Protein AF-A0ABD6IUW5-F1 (afdb_monomer)

Mean predicted aligned error: 3.11 Å

pLDDT: mean 95.62, std 4.38, range [69.81, 98.62]

Foldseek 3Di:
DDKDWAFDPVLVVLVVLLVVLVVVVVVVDPVNVVSVVVSVPGDTDIGDPVCVCVVVVND

Sequence (59 aa):
AAAVHADADDAGPDVTAAARALAAADGGDEDAQAAVDEAEDHELLWFATQEIPSLLGRG

Secondary structure (DSSP, 8-state):
--EEEE--TTTHHHHHHHHHHHHHHHTT-HHHHHHHHHHHTSPPEEEETTTHHHHTT--

Solvent-accessible surface area (backbone atoms only — not comparable to full-atom values): 3487 Å² total; per-residue (Å²): 136,75,68,50,72,43,78,49,89,78,45,53,66,43,44,54,48,14,68,69,24,46,71,45,27,79,70,68,38,65,71,30,38,52,38,39,50,58,40,66,72,57,74,64,43,80,40,53,71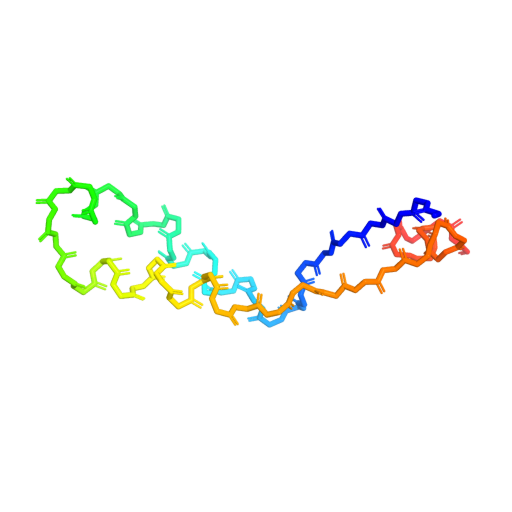,86,48,50,44,55,78,70,71,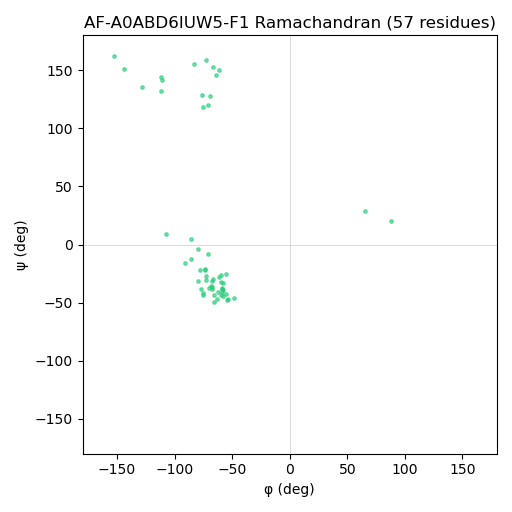71,105

Radius of gyration: 15.05 Å; Cα contacts (8 Å, |Δi|>4): 62; chains: 1; bounding box: 25×22×40 Å

Structure (mmCIF, N/CA/C/O backbone):
data_AF-A0ABD6IUW5-F1
#
_entry.id   AF-A0ABD6IUW5-F1
#
loop_
_atom_site.group_PDB
_atom_site.id
_atom_site.type_symbol
_atom_site.label_atom_id
_atom_site.label_alt_id
_atom_site.label_comp_id
_atom_site.label_asym_id
_atom_site.label_entity_id
_atom_site.label_seq_id
_atom_site.pdbx_PDB_ins_code
_atom_site.Cartn_x
_atom_site.Cartn_y
_atom_site.Cartn_z
_atom_site.occupancy
_atom_site.B_iso_or_equiv
_atom_site.auth_seq_id
_atom_site.auth_comp_id
_atom_site.auth_asym_id
_atom_site.auth_atom_id
_atom_site.pdbx_PDB_model_num
ATOM 1 N N . ALA A 1 1 ? 7.584 11.762 -19.243 1.00 80.38 1 ALA A N 1
ATOM 2 C CA . ALA A 1 1 ? 7.316 10.459 -19.888 1.00 80.38 1 ALA A CA 1
ATOM 3 C C . ALA A 1 1 ? 6.187 9.772 -19.126 1.00 80.38 1 ALA A C 1
ATOM 5 O O . ALA A 1 1 ? 5.983 10.129 -17.973 1.00 80.38 1 ALA A O 1
ATOM 6 N N . ALA A 1 2 ? 5.440 8.863 -19.754 1.00 91.94 2 ALA A N 1
ATOM 7 C CA . ALA A 1 2 ? 4.439 8.051 -19.055 1.00 91.94 2 ALA A CA 1
ATOM 8 C C . ALA A 1 2 ? 5.101 6.836 -18.380 1.00 91.94 2 ALA A C 1
ATOM 10 O O . ALA A 1 2 ? 6.160 6.395 -18.833 1.00 91.94 2 ALA A O 1
ATOM 11 N N . ALA A 1 3 ? 4.469 6.314 -17.332 1.00 95.75 3 ALA A N 1
ATOM 12 C CA . ALA A 1 3 ? 4.891 5.132 -16.586 1.00 95.75 3 ALA A CA 1
ATOM 13 C C . ALA A 1 3 ? 3.675 4.447 -15.956 1.00 95.75 3 ALA A C 1
ATOM 15 O O . ALA A 1 3 ? 2.621 5.076 -15.822 1.00 95.75 3 ALA A O 1
ATOM 16 N N . VAL A 1 4 ? 3.836 3.186 -15.560 1.00 97.00 4 VAL A N 1
ATOM 17 C CA . VAL A 1 4 ? 2.891 2.500 -14.672 1.00 97.00 4 VAL A CA 1
ATOM 18 C C . VAL A 1 4 ? 3.564 2.246 -13.333 1.00 97.00 4 VAL A C 1
ATOM 20 O O . VAL A 1 4 ? 4.767 1.991 -13.284 1.00 97.00 4 VAL A O 1
ATOM 23 N N . HIS A 1 5 ? 2.773 2.341 -12.272 1.00 96.25 5 HIS A N 1
ATOM 24 C CA . HIS A 1 5 ? 3.180 1.951 -10.934 1.00 96.25 5 HIS A CA 1
ATOM 25 C C . HIS A 1 5 ? 2.388 0.711 -10.541 1.00 96.25 5 HIS A C 1
ATOM 27 O O . HIS A 1 5 ? 1.215 0.603 -10.913 1.00 96.25 5 HIS A O 1
ATOM 33 N N . ALA A 1 6 ? 3.027 -0.217 -9.846 1.00 95.50 6 ALA A N 1
ATOM 34 C CA . ALA A 1 6 ? 2.383 -1.428 -9.364 1.00 95.50 6 ALA A CA 1
ATOM 35 C C . ALA A 1 6 ? 2.949 -1.808 -8.000 1.00 95.50 6 ALA A C 1
ATOM 37 O O . ALA A 1 6 ? 4.111 -1.523 -7.711 1.00 95.50 6 ALA A O 1
ATOM 38 N N . ASP A 1 7 ? 2.126 -2.464 -7.195 1.00 96.25 7 ASP A N 1
ATOM 39 C CA . ASP A 1 7 ? 2.562 -3.057 -5.939 1.00 96.25 7 ASP A CA 1
ATOM 40 C C . ASP A 1 7 ? 3.639 -4.123 -6.177 1.00 96.25 7 ASP A C 1
ATOM 42 O O . ASP A 1 7 ? 3.660 -4.798 -7.216 1.00 96.25 7 ASP A O 1
ATOM 46 N N . ALA A 1 8 ? 4.526 -4.285 -5.198 1.00 95.38 8 ALA A N 1
ATOM 47 C CA . ALA A 1 8 ? 5.400 -5.445 -5.123 1.00 95.38 8 ALA A CA 1
ATOM 48 C C . ALA A 1 8 ? 4.608 -6.699 -4.700 1.00 95.38 8 ALA A C 1
ATOM 50 O O . ALA A 1 8 ? 3.522 -6.613 -4.123 1.00 95.38 8 ALA A O 1
ATOM 51 N N . ASP A 1 9 ? 5.147 -7.886 -4.996 1.00 93.19 9 ASP A N 1
ATOM 52 C CA . ASP A 1 9 ? 4.465 -9.164 -4.731 1.00 93.19 9 ASP A CA 1
ATOM 53 C C . ASP A 1 9 ? 4.145 -9.384 -3.236 1.00 93.19 9 ASP A C 1
ATOM 55 O O . ASP A 1 9 ? 3.208 -10.110 -2.895 1.00 93.19 9 ASP A O 1
ATOM 59 N N . ASP A 1 10 ? 4.920 -8.772 -2.341 1.00 94.31 10 ASP A N 1
ATOM 60 C CA . ASP A 1 10 ? 4.794 -8.870 -0.888 1.00 94.31 10 ASP A CA 1
ATOM 61 C C . ASP A 1 10 ? 3.791 -7.887 -0.270 1.00 94.31 10 ASP A C 1
ATOM 63 O O . ASP A 1 10 ? 3.378 -8.119 0.862 1.00 94.31 10 ASP A O 1
ATOM 67 N N . ALA A 1 11 ? 3.312 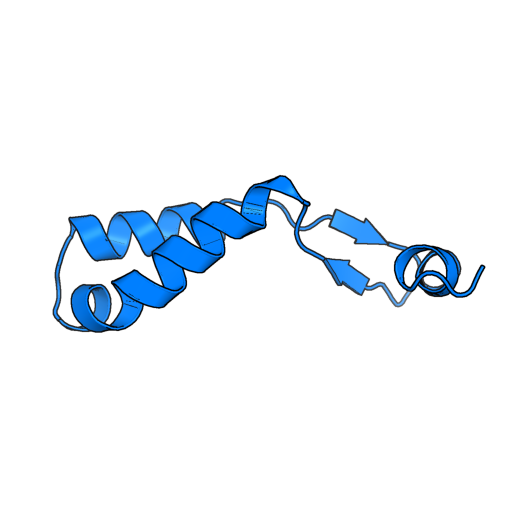-6.881 -1.00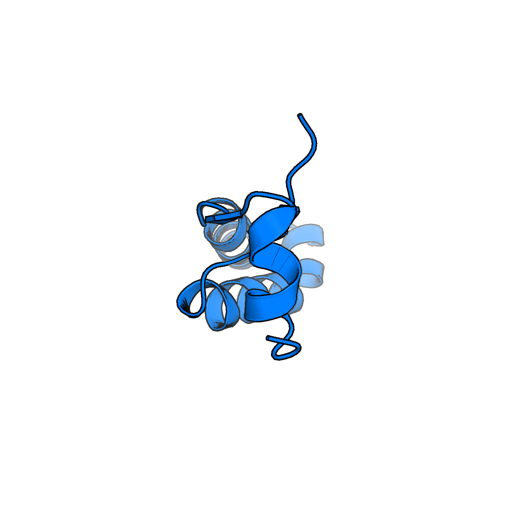6 1.00 97.31 11 ALA A N 1
ATOM 68 C CA . ALA A 1 11 ? 2.274 -5.961 -0.527 1.00 97.31 11 ALA A CA 1
ATOM 69 C C . ALA A 1 11 ? 0.873 -6.603 -0.484 1.00 97.31 11 ALA A C 1
ATOM 71 O O . ALA A 1 11 ? -0.020 -6.167 0.245 1.00 97.31 11 ALA A O 1
ATOM 72 N N . GLY A 1 12 ? 0.649 -7.669 -1.261 1.00 96.44 12 GLY A N 1
ATOM 73 C CA . GLY A 1 12 ? -0.666 -8.304 -1.413 1.00 96.44 12 GLY A CA 1
ATOM 74 C C . GLY A 1 12 ? -1.357 -8.714 -0.097 1.00 96.44 12 GLY A C 1
ATOM 75 O O . GLY A 1 12 ? -2.555 -8.439 0.060 1.00 96.44 12 GLY A O 1
ATOM 76 N N . PRO A 1 13 ? -0.666 -9.380 0.851 1.00 97.19 13 PRO A N 1
ATOM 77 C CA . PRO A 1 13 ? -1.210 -9.704 2.168 1.00 97.19 13 PRO A CA 1
ATOM 78 C C . PRO A 1 13 ? -1.676 -8.480 2.965 1.00 97.19 13 PRO A C 1
ATOM 80 O O . PRO A 1 13 ? -2.783 -8.519 3.508 1.00 97.19 13 PRO A O 1
ATOM 83 N N . ASP A 1 14 ? -0.894 -7.402 2.982 1.00 97.38 14 ASP A N 1
ATOM 84 C CA . ASP A 1 14 ? -1.177 -6.212 3.792 1.00 97.38 14 ASP A CA 1
ATOM 85 C C . ASP A 1 14 ? -2.303 -5.383 3.174 1.00 97.38 14 ASP A C 1
ATOM 87 O O . ASP A 1 14 ? -3.269 -5.045 3.857 1.00 97.38 14 ASP A O 1
ATOM 91 N N . VAL A 1 15 ? -2.304 -5.210 1.847 1.00 97.25 15 VAL A N 1
ATOM 92 C CA . VAL A 1 15 ? -3.431 -4.605 1.112 1.00 97.25 15 VAL A CA 1
ATOM 93 C C . VAL A 1 15 ? -4.724 -5.401 1.334 1.00 97.25 15 VAL A C 1
ATOM 95 O O . VAL A 1 15 ? -5.806 -4.833 1.504 1.00 97.25 15 VAL A O 1
ATOM 98 N N . THR A 1 16 ? -4.640 -6.735 1.386 1.00 97.94 16 THR A N 1
ATOM 99 C CA . THR A 1 16 ? -5.804 -7.583 1.689 1.00 97.94 16 THR A CA 1
ATOM 100 C C . THR A 1 16 ? -6.287 -7.396 3.129 1.00 97.94 16 THR A C 1
ATOM 102 O O . THR A 1 16 ? -7.499 -7.424 3.374 1.00 97.94 16 THR A O 1
ATOM 105 N N . ALA A 1 17 ? -5.372 -7.235 4.086 1.00 97.75 17 ALA A N 1
ATOM 106 C CA . ALA A 1 17 ? -5.703 -6.971 5.481 1.00 97.75 17 ALA A CA 1
ATOM 107 C C . ALA A 1 17 ? -6.373 -5.597 5.637 1.00 97.75 17 ALA A C 1
ATOM 109 O O . ALA A 1 17 ? -7.479 -5.530 6.179 1.00 97.75 17 ALA A O 1
ATOM 110 N N . ALA A 1 18 ? -5.788 -4.548 5.057 1.00 98.06 18 ALA A N 1
ATOM 111 C CA . ALA A 1 18 ? -6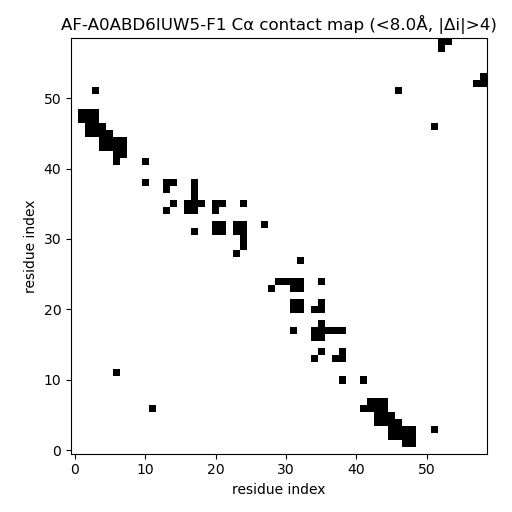.341 -3.196 5.014 1.00 98.06 18 ALA A CA 1
ATOM 112 C C . ALA A 1 18 ? -7.755 -3.169 4.418 1.00 98.06 18 ALA A C 1
ATOM 114 O O . ALA A 1 18 ? -8.691 -2.642 5.021 1.00 98.06 18 ALA A O 1
ATOM 115 N N . ALA A 1 19 ? -7.956 -3.835 3.275 1.00 98.19 19 ALA A N 1
ATOM 116 C CA . ALA A 1 19 ? -9.263 -3.912 2.623 1.00 98.19 19 ALA A CA 1
ATOM 117 C C . ALA A 1 19 ? -10.344 -4.550 3.515 1.00 98.19 19 ALA A C 1
ATOM 119 O O . ALA A 1 19 ? -11.518 -4.187 3.428 1.00 98.19 19 ALA A O 1
ATOM 120 N N . ARG A 1 20 ? -9.970 -5.500 4.382 1.00 98.38 20 ARG A N 1
ATOM 121 C CA . ARG A 1 20 ? -10.890 -6.115 5.354 1.00 98.38 20 ARG A CA 1
ATOM 122 C C . ARG A 1 20 ? -11.123 -5.235 6.582 1.00 98.38 20 ARG A C 1
ATOM 124 O O . ARG A 1 20 ? -12.209 -5.301 7.154 1.00 98.38 20 ARG A O 1
ATOM 131 N N . ALA A 1 21 ? -10.130 -4.445 6.977 1.00 98.12 21 ALA A N 1
ATOM 132 C CA . ALA A 1 21 ? -10.176 -3.566 8.141 1.00 98.12 21 ALA A CA 1
ATOM 133 C C . ALA A 1 21 ? -10.971 -2.272 7.890 1.00 98.12 21 ALA A C 1
ATOM 135 O O . ALA A 1 21 ? -11.490 -1.681 8.836 1.00 98.12 21 ALA A O 1
ATOM 136 N N . LEU A 1 22 ? -11.133 -1.872 6.623 1.00 97.25 22 LEU A N 1
ATOM 137 C CA . LEU A 1 22 ? -11.664 -0.566 6.221 1.00 97.25 22 LEU A CA 1
ATOM 138 C C . LEU A 1 22 ? -12.964 -0.152 6.936 1.00 97.25 22 LEU A C 1
ATOM 140 O O . LEU A 1 22 ? -13.060 0.954 7.454 1.00 97.25 22 LEU A O 1
ATOM 144 N N . ALA A 1 23 ? -13.948 -1.051 7.040 1.00 98.19 23 ALA A N 1
ATOM 145 C CA . ALA A 1 23 ? -15.222 -0.727 7.689 1.00 98.19 23 ALA A CA 1
ATOM 146 C C . ALA A 1 23 ? -15.095 -0.483 9.208 1.00 98.19 23 ALA A C 1
ATOM 148 O O . ALA A 1 23 ? -15.868 0.288 9.773 1.00 98.19 23 ALA A O 1
ATOM 149 N N . ALA A 1 24 ? -14.150 -1.150 9.877 1.00 98.25 24 ALA A N 1
ATOM 150 C CA . ALA A 1 24 ? -13.867 -0.927 11.294 1.00 98.25 24 ALA A CA 1
ATOM 151 C C . ALA A 1 24 ? -13.048 0.356 11.499 1.00 98.25 24 ALA A C 1
ATOM 153 O O . ALA A 1 24 ? -13.351 1.125 12.411 1.00 98.25 24 ALA A O 1
ATOM 154 N N . ALA A 1 25 ? -12.096 0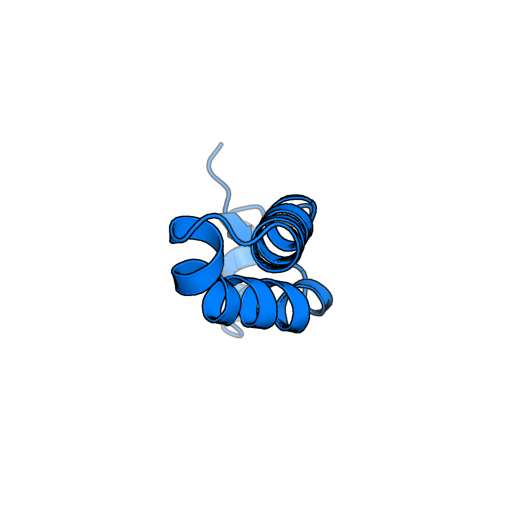.635 10.604 1.00 98.19 25 ALA A N 1
ATOM 155 C CA . ALA A 1 25 ? -11.330 1.879 10.598 1.00 98.19 25 ALA A CA 1
ATOM 156 C C . ALA A 1 25 ? -12.245 3.110 10.435 1.00 98.19 25 ALA A C 1
ATOM 158 O O . ALA A 1 25 ? -12.129 4.070 11.198 1.00 98.19 25 ALA A O 1
ATOM 159 N N . ASP A 1 26 ? -13.234 3.042 9.532 1.00 97.88 26 ASP A N 1
ATOM 160 C CA . ASP A 1 26 ? -14.288 4.061 9.374 1.00 97.88 26 ASP A CA 1
ATOM 161 C C . ASP A 1 26 ? -15.148 4.229 10.643 1.00 97.88 26 ASP A C 1
ATOM 163 O O . ASP A 1 26 ? -15.696 5.302 10.909 1.00 97.88 26 ASP A O 1
ATOM 167 N N . GLY A 1 27 ? -15.272 3.163 11.438 1.00 98.06 27 GLY A N 1
ATOM 168 C CA . GLY A 1 27 ? -15.940 3.152 12.740 1.00 98.06 27 GLY A CA 1
ATOM 169 C C . GLY A 1 27 ? -15.093 3.701 13.893 1.00 98.06 27 GLY A C 1
ATOM 170 O O . GLY A 1 27 ? -15.613 3.815 15.005 1.00 98.06 27 GLY A O 1
ATOM 171 N N . GLY A 1 28 ? -13.830 4.059 13.640 1.00 98.00 28 GLY A N 1
ATOM 172 C CA . GLY A 1 28 ? -12.896 4.602 14.628 1.00 98.00 28 GLY A CA 1
ATOM 173 C C . GLY A 1 28 ? -12.097 3.555 15.408 1.00 98.00 28 GLY A C 1
ATOM 174 O O . GLY A 1 28 ? -11.626 3.864 16.499 1.00 98.00 28 GLY A O 1
ATOM 175 N N . ASP A 1 29 ? -11.976 2.328 14.897 1.00 98.62 29 ASP A N 1
ATOM 176 C CA . ASP A 1 29 ? -11.102 1.300 15.473 1.00 98.62 29 ASP A CA 1
ATOM 177 C C . ASP A 1 29 ? -9.626 1.600 15.141 1.00 98.62 29 ASP A C 1
ATOM 179 O O . ASP A 1 29 ? -9.247 1.649 13.970 1.00 98.62 29 ASP A O 1
ATOM 183 N N . GLU A 1 30 ? -8.805 1.823 16.172 1.00 98.06 30 GLU A N 1
ATOM 184 C CA . GLU A 1 30 ? -7.394 2.226 16.045 1.00 98.06 30 GLU A CA 1
ATOM 185 C C . GLU A 1 30 ? -6.507 1.110 15.463 1.00 98.06 30 GLU A C 1
ATOM 187 O O . GLU A 1 30 ? -5.610 1.391 14.669 1.00 98.06 30 GLU A O 1
ATOM 192 N N . ASP A 1 31 ? -6.775 -0.158 15.794 1.00 97.69 31 ASP A N 1
ATOM 193 C CA . ASP A 1 31 ? -6.021 -1.294 15.246 1.00 97.69 31 ASP A CA 1
ATOM 194 C C . ASP A 1 31 ? -6.357 -1.481 13.759 1.00 97.69 31 ASP A C 1
ATOM 196 O O . ASP A 1 31 ? -5.492 -1.794 12.936 1.00 97.69 31 ASP A O 1
ATOM 200 N N . ALA A 1 32 ? -7.622 -1.255 13.392 1.00 98.00 32 ALA A N 1
ATOM 201 C CA . ALA A 1 32 ? -8.050 -1.274 12.001 1.00 98.00 32 ALA A CA 1
ATOM 202 C C . ALA A 1 32 ? -7.451 -0.114 11.191 1.00 98.00 32 ALA A C 1
ATOM 204 O O . ALA A 1 32 ? -7.107 -0.315 10.028 1.00 98.00 32 ALA A O 1
ATOM 205 N N . GLN A 1 33 ? -7.309 1.073 11.791 1.00 98.00 33 GLN A N 1
ATOM 206 C CA . GLN A 1 33 ? -6.619 2.209 11.171 1.00 98.00 33 GLN A CA 1
ATOM 207 C C . GLN A 1 33 ? -5.145 1.889 10.919 1.00 98.00 33 GLN A C 1
ATOM 209 O O . GLN A 1 33 ? -4.687 2.049 9.794 1.00 98.00 33 GLN A O 1
ATOM 214 N N . ALA A 1 34 ? -4.444 1.320 11.903 1.00 97.44 34 ALA A N 1
ATOM 215 C CA . ALA A 1 34 ? -3.050 0.913 11.733 1.00 97.44 34 ALA A CA 1
ATOM 216 C C . ALA A 1 34 ? -2.863 -0.091 10.581 1.00 97.44 34 ALA A C 1
ATOM 218 O O . ALA A 1 34 ? -1.907 0.011 9.820 1.00 97.44 34 ALA A O 1
ATOM 219 N N . ALA A 1 35 ? -3.792 -1.036 10.407 1.00 97.19 35 ALA A N 1
ATOM 220 C CA . ALA A 1 35 ? -3.744 -1.979 9.289 1.00 97.19 35 ALA A CA 1
ATOM 221 C C . ALA A 1 35 ? -3.951 -1.311 7.916 1.00 97.19 35 ALA A C 1
ATOM 223 O O . ALA A 1 35 ? -3.453 -1.822 6.917 1.00 97.19 35 ALA A O 1
ATOM 224 N N . VAL A 1 36 ? -4.709 -0.211 7.849 1.00 97.06 36 VAL A N 1
ATOM 225 C CA . VAL A 1 36 ? -4.882 0.576 6.619 1.00 97.06 36 VAL A CA 1
ATOM 226 C C . VAL A 1 36 ? -3.635 1.408 6.332 1.00 97.06 36 VAL A C 1
ATOM 228 O O . VAL A 1 36 ? -3.181 1.408 5.190 1.00 97.06 36 VAL A O 1
ATOM 231 N N . ASP A 1 37 ? -3.064 2.044 7.354 1.00 96.75 37 ASP A N 1
ATOM 232 C CA . ASP A 1 37 ? -1.842 2.847 7.238 1.00 96.75 37 ASP A CA 1
ATOM 233 C C . ASP A 1 37 ? -0.645 1.982 6.797 1.00 96.75 37 ASP A C 1
ATOM 235 O O . ASP A 1 37 ? 0.099 2.365 5.899 1.00 96.75 37 ASP A O 1
ATOM 239 N N . GLU A 1 38 ? -0.511 0.761 7.330 1.00 95.25 38 GLU A N 1
ATOM 240 C CA . GLU A 1 38 ? 0.541 -0.188 6.921 1.00 95.25 38 GLU A CA 1
ATOM 241 C C . GLU A 1 38 ? 0.480 -0.512 5.416 1.00 95.25 38 GLU A C 1
ATOM 243 O O . GLU A 1 38 ? 1.507 -0.711 4.771 1.00 95.25 38 GLU A O 1
ATOM 248 N N . ALA A 1 39 ? -0.718 -0.541 4.821 1.00 96.44 39 ALA A N 1
ATOM 249 C CA . ALA A 1 39 ? -0.856 -0.755 3.383 1.00 96.44 39 ALA A CA 1
ATOM 250 C C . ALA A 1 39 ? -0.431 0.469 2.549 1.00 96.44 39 ALA A C 1
ATOM 252 O O . ALA A 1 39 ? -0.029 0.293 1.399 1.00 96.44 39 ALA A O 1
ATOM 253 N N . GLU A 1 40 ? -0.516 1.687 3.096 1.00 93.50 40 GLU A N 1
ATOM 254 C CA . GLU A 1 40 ? -0.036 2.916 2.442 1.00 93.50 40 GLU A CA 1
ATOM 255 C C . GLU A 1 40 ? 1.498 2.997 2.426 1.00 93.50 40 GLU A C 1
ATOM 257 O O . GLU A 1 40 ? 2.071 3.533 1.477 1.00 93.50 40 GLU A O 1
ATOM 262 N N . ASP A 1 41 ? 2.161 2.422 3.430 1.00 95.06 41 ASP A N 1
ATOM 263 C CA . ASP A 1 41 ? 3.621 2.461 3.577 1.00 95.06 41 ASP A CA 1
ATOM 264 C C . ASP A 1 41 ? 4.376 1.603 2.537 1.00 95.06 41 ASP A C 1
ATOM 266 O O . ASP A 1 41 ? 5.603 1.703 2.414 1.00 95.06 41 ASP A O 1
ATOM 270 N N . HIS A 1 42 ? 3.671 0.794 1.738 1.00 95.25 42 HIS A N 1
ATOM 271 C CA . HIS A 1 42 ? 4.273 0.021 0.649 1.00 95.25 42 HIS A CA 1
ATOM 272 C C . HIS A 1 42 ? 4.710 0.918 -0.518 1.00 95.25 42 HIS A C 1
ATOM 274 O O . HIS A 1 42 ? 3.903 1.579 -1.177 1.00 95.25 42 HIS A O 1
ATOM 280 N N . GLU A 1 43 ? 6.007 0.900 -0.842 1.00 95.31 43 GLU A N 1
ATOM 281 C CA . GLU A 1 43 ? 6.517 1.610 -2.016 1.00 95.31 43 GLU A CA 1
ATOM 282 C C . GLU A 1 43 ? 6.040 0.954 -3.320 1.00 95.31 43 GLU A C 1
ATOM 284 O O . GLU A 1 43 ? 6.269 -0.229 -3.581 1.00 95.31 43 GLU A O 1
ATOM 289 N N . LEU A 1 44 ? 5.448 1.760 -4.205 1.00 96.12 44 LEU A N 1
ATOM 290 C CA . LEU A 1 44 ? 5.056 1.295 -5.530 1.00 96.12 44 LEU A CA 1
ATOM 291 C C . LEU A 1 44 ? 6.267 1.172 -6.460 1.00 96.12 44 LEU A C 1
ATOM 293 O O . LEU A 1 44 ? 7.005 2.135 -6.695 1.00 96.12 44 LEU A O 1
ATOM 297 N N . LEU A 1 45 ? 6.401 0.007 -7.090 1.00 96.94 45 LEU A N 1
ATOM 298 C CA . LEU A 1 45 ? 7.369 -0.228 -8.153 1.00 96.94 45 LEU A CA 1
ATOM 299 C C . LEU A 1 45 ? 7.045 0.646 -9.366 1.00 96.94 45 LEU A C 1
ATOM 301 O O . LEU A 1 45 ? 5.882 0.875 -9.696 1.00 96.94 45 LEU A O 1
ATOM 305 N N . TRP A 1 46 ? 8.080 1.092 -10.075 1.00 97.69 46 TRP A N 1
ATOM 306 C CA . TRP A 1 46 ? 7.959 1.923 -11.271 1.00 97.69 46 TRP A CA 1
ATOM 307 C C . TRP A 1 46 ? 8.399 1.150 -12.511 1.00 97.69 46 TRP A C 1
ATOM 309 O O . TRP A 1 46 ? 9.493 0.589 -12.530 1.00 97.69 46 TRP A O 1
ATOM 319 N N . PHE A 1 47 ? 7.594 1.191 -13.573 1.00 96.56 47 PHE A N 1
ATOM 320 C CA . PHE A 1 47 ? 7.930 0.563 -14.851 1.00 96.56 47 PHE A CA 1
ATOM 321 C C . PHE A 1 47 ? 7.784 1.540 -16.013 1.00 96.56 47 PHE A C 1
ATOM 323 O O . PHE A 1 47 ? 6.771 2.240 -16.168 1.00 96.56 47 PHE A O 1
ATOM 330 N N . ALA A 1 48 ? 8.778 1.535 -16.899 1.00 97.00 48 ALA A N 1
ATOM 331 C CA . ALA A 1 48 ? 8.693 2.248 -18.158 1.00 97.00 48 ALA A CA 1
ATOM 332 C C . ALA A 1 48 ? 7.620 1.614 -19.055 1.00 97.00 48 ALA A C 1
ATOM 334 O O . ALA A 1 48 ? 7.368 0.411 -19.028 1.00 97.00 48 ALA A O 1
ATOM 335 N N . THR A 1 49 ? 7.027 2.411 -19.949 1.00 96.38 49 THR A N 1
ATOM 336 C CA . THR A 1 49 ? 6.007 1.908 -20.899 1.00 96.38 49 THR A CA 1
ATOM 337 C C . THR A 1 49 ? 6.470 0.722 -21.758 1.00 96.38 49 THR A C 1
ATOM 339 O O . THR A 1 49 ? 5.644 -0.082 -22.183 1.00 96.38 49 THR A O 1
ATOM 342 N N . GLN A 1 50 ? 7.780 0.588 -21.985 1.00 96.38 50 GLN A N 1
ATOM 343 C CA . GLN A 1 50 ? 8.403 -0.508 -22.735 1.00 96.38 50 GLN A CA 1
ATOM 344 C C . GLN A 1 50 ? 8.420 -1.838 -21.962 1.00 96.38 50 GLN A C 1
ATOM 346 O O . GLN A 1 50 ? 8.530 -2.889 -22.584 1.00 96.38 50 GLN A O 1
ATOM 351 N N . GLU A 1 51 ? 8.300 -1.802 -20.634 1.00 96.31 51 GLU A N 1
ATOM 352 C CA . GLU A 1 51 ? 8.369 -2.974 -19.747 1.00 96.31 51 GLU A CA 1
ATOM 353 C C . GLU A 1 51 ? 6.987 -3.599 -19.489 1.00 96.31 51 GLU A C 1
ATOM 355 O O . GLU A 1 51 ? 6.882 -4.760 -19.096 1.00 96.31 51 GLU A O 1
ATOM 360 N N . ILE A 1 52 ? 5.910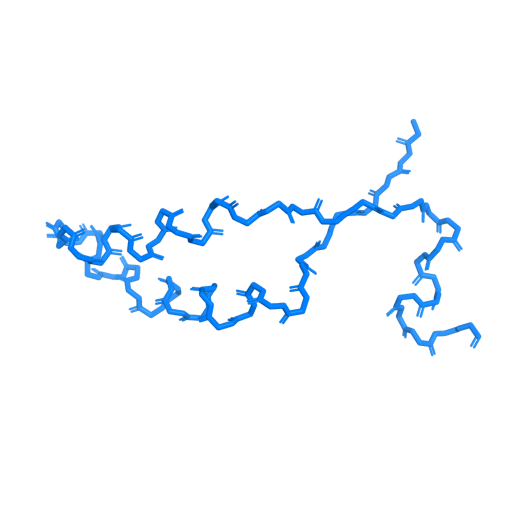 -2.862 -19.784 1.00 94.81 52 ILE A N 1
ATOM 361 C CA . ILE A 1 52 ? 4.519 -3.291 -19.571 1.00 94.81 52 ILE A CA 1
ATOM 362 C C . ILE A 1 52 ? 4.186 -4.635 -20.252 1.00 94.81 52 ILE A C 1
ATOM 364 O O . ILE A 1 52 ? 3.518 -5.455 -19.620 1.00 94.81 52 ILE A O 1
ATOM 368 N N . PRO A 1 53 ? 4.608 -4.926 -21.504 1.00 95.69 53 PRO A N 1
ATOM 369 C CA . PRO A 1 53 ? 4.319 -6.222 -22.119 1.00 95.69 53 PRO A CA 1
ATOM 370 C C . PRO A 1 53 ? 4.870 -7.401 -21.313 1.00 95.69 53 PRO A C 1
ATOM 372 O O . PRO A 1 53 ? 4.161 -8.391 -21.144 1.00 95.69 53 PRO A O 1
ATOM 375 N N . SER A 1 54 ? 6.085 -7.276 -20.772 1.00 94.56 54 SER A N 1
ATOM 376 C CA . SER A 1 54 ? 6.707 -8.303 -19.932 1.00 94.56 54 SER A CA 1
ATOM 377 C C . SER A 1 54 ? 5.946 -8.486 -18.620 1.00 94.56 54 SER A C 1
ATOM 379 O O . SER A 1 54 ? 5.656 -9.618 -18.246 1.00 94.56 54 SER A O 1
ATOM 381 N N . LEU A 1 55 ? 5.541 -7.384 -17.976 1.00 92.56 55 LEU A N 1
ATOM 382 C CA . LEU A 1 55 ? 4.735 -7.408 -16.749 1.00 92.56 55 LEU A CA 1
ATOM 383 C C . LEU A 1 55 ? 3.398 -8.146 -16.945 1.00 92.56 55 LEU A C 1
ATOM 385 O O . LEU A 1 55 ? 2.948 -8.879 -16.073 1.00 92.56 55 LEU A O 1
ATOM 389 N N . LEU A 1 56 ? 2.771 -7.988 -18.115 1.00 94.00 56 LEU A N 1
ATOM 390 C CA . LEU A 1 56 ? 1.500 -8.637 -18.453 1.00 94.00 56 LEU A CA 1
ATOM 391 C C . LEU A 1 56 ? 1.654 -10.060 -19.021 1.00 94.00 56 LEU A C 1
ATOM 393 O O . LEU A 1 56 ? 0.659 -10.637 -19.467 1.00 94.00 56 LEU A O 1
ATOM 397 N N . GLY A 1 57 ? 2.874 -10.608 -19.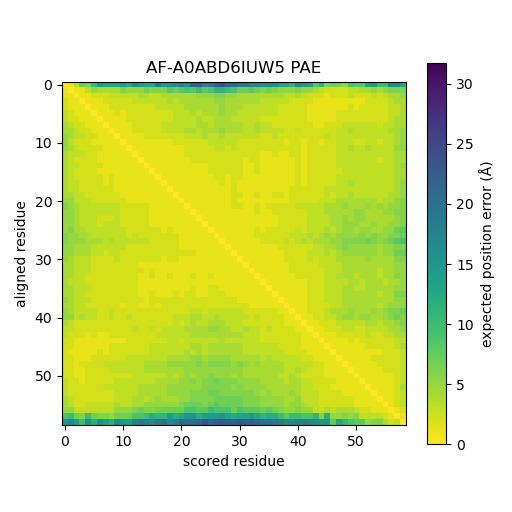074 1.00 92.06 57 GLY A N 1
ATOM 398 C CA . GLY A 1 57 ? 3.145 -11.927 -19.658 1.00 92.06 57 GLY A CA 1
ATOM 399 C C . GLY A 1 57 ? 2.894 -12.000 -21.169 1.00 92.06 57 GLY A C 1
ATOM 400 O O . GLY A 1 57 ? 2.510 -13.047 -21.687 1.00 92.06 57 GLY A O 1
ATOM 401 N N . ARG A 1 58 ? 3.049 -10.876 -21.880 1.00 89.19 58 ARG A N 1
ATOM 402 C CA . ARG A 1 58 ? 2.840 -10.740 -23.336 1.00 89.19 58 ARG A CA 1
ATOM 403 C C . ARG A 1 58 ? 4.149 -10.584 -24.126 1.00 89.19 58 ARG A C 1
ATOM 405 O O . ARG A 1 58 ? 4.087 -10.219 -25.301 1.00 89.19 58 ARG A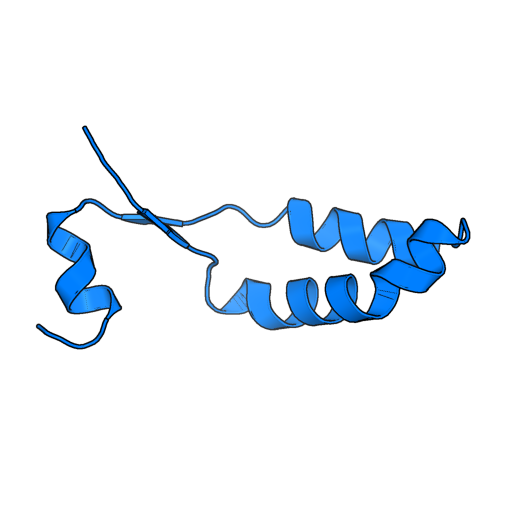 O 1
ATOM 412 N N . GLY A 1 59 ? 5.292 -10.778 -23.467 1.00 69.81 59 GLY A N 1
ATOM 413 C CA . GLY A 1 59 ? 6.643 -10.719 -24.040 1.00 69.81 59 GLY A CA 1
ATOM 414 C C . GLY A 1 59 ? 7.163 -12.075 -24.486 1.00 69.81 59 GLY A C 1
ATOM 415 O O . GLY A 1 59 ? 6.748 -13.089 -23.884 1.00 69.81 59 GLY A O 1
#